Protein AF-A0A0G0FNA5-F1 (afdb_monomer)

Secondary structure (DSSP, 8-state):
---PPTT-EEEE-EEETTEEE-SSSS-EEEEPPPPPSSPPPP-EEEEEEES--TT---EEEEEEE-SSS-SS-SBBPPEEEE--TTSEEEEE-TT-BBTTSSSB----TT-EEEEEEE-SB--B--EEEESTTGGG-EEEEEBPP--B-S-----S-----

Sequence (161 aa):
VSRLQPEMKYYFEIISGTNTYDNSGKQYTATTFATLSTPPSYVSITGTTSNMPESNEGIIIAYIKDIDGTGTSGQAGLISTVMDESGKWILSIADSRSADGSEYFEYTSSDSMYFDILSTISSFTPVSVSMNGITSKDIGIAISDSEATTTVSKLSNYGVI

Radius of gyration: 17.21 Å; Cα contacts (8 Å, |Δi|>4): 319; chains: 1; bounding box: 47×34×41 Å

Mean predicted aligned error: 7.88 Å

Foldseek 3Di:
DDDDDAQDKDWAWDDDPPDIDDPVPGTDIDHHHDDDPDQFDWAKFKAFEPPQDPVNWKKKKKKKAEDPPPWDHGIWDIFIWTADSRRMTMGIQRQTARNRRPGGTDYDQQIKMWIDMFDQFDDWDIDIDGPNVRRVDHDYTYGDDGDGHNDTDDDPDPDDD

Nearest PDB structures (foldseek):
  6dlg-assembly1_A  TM=2.976E-01  e=6.414E+00  Mus musculus

pLDDT: mean 85.35, std 14.93, range [39.88, 98.12]

Structure (mmCIF, N/CA/C/O backbone):
data_AF-A0A0G0FNA5-F1
#
_entry.id   AF-A0A0G0FNA5-F1
#
loop_
_atom_site.group_PDB
_atom_site.id
_atom_site.type_symbol
_atom_site.label_atom_id
_atom_site.label_alt_id
_atom_site.label_comp_id
_atom_site.label_asym_id
_atom_site.label_entity_id
_atom_site.label_seq_id
_atom_site.pdbx_PDB_ins_code
_atom_site.Cartn_x
_atom_site.Cartn_y
_atom_site.Cartn_z
_atom_site.occupancy
_atom_site.B_iso_or_equiv
_atom_site.auth_seq_id
_atom_site.auth_comp_id
_atom_site.auth_asym_id
_atom_site.auth_atom_id
_atom_site.pdbx_PDB_model_num
ATOM 1 N N . VAL A 1 1 ? 9.464 -11.369 -6.036 1.00 70.69 1 VAL A N 1
ATOM 2 C CA . VAL A 1 1 ? 10.174 -12.196 -5.027 1.00 70.69 1 VAL A CA 1
ATOM 3 C C . VAL A 1 1 ? 9.141 -13.029 -4.278 1.00 70.69 1 VAL A C 1
ATOM 5 O O . VAL A 1 1 ? 8.094 -12.487 -3.962 1.00 70.69 1 VAL A O 1
ATOM 8 N N . SER A 1 2 ? 9.371 -14.322 -4.037 1.00 79.50 2 SER A N 1
ATOM 9 C CA . SER A 1 2 ? 8.390 -15.221 -3.395 1.00 79.50 2 SER A CA 1
ATOM 10 C C . SER A 1 2 ? 9.042 -16.102 -2.329 1.00 79.50 2 SER A C 1
ATOM 12 O O . SER A 1 2 ? 10.237 -16.366 -2.424 1.00 79.50 2 SER A O 1
ATOM 14 N N . ARG A 1 3 ? 8.244 -16.632 -1.386 1.00 86.06 3 ARG A N 1
ATOM 15 C CA . ARG A 1 3 ? 8.672 -17.593 -0.341 1.00 86.06 3 ARG A CA 1
ATOM 16 C C . ARG A 1 3 ? 9.692 -17.028 0.661 1.00 86.06 3 ARG A C 1
ATOM 18 O O . ARG A 1 3 ? 10.588 -17.739 1.113 1.00 86.06 3 ARG A O 1
ATOM 25 N N . LEU A 1 4 ? 9.541 -15.753 1.008 1.00 91.62 4 LEU A N 1
ATOM 26 C CA . LEU A 1 4 ? 10.333 -15.116 2.058 1.00 91.62 4 LEU A CA 1
ATOM 27 C C . LEU A 1 4 ? 9.964 -15.685 3.435 1.00 91.62 4 LEU A C 1
ATOM 29 O O . LEU A 1 4 ? 8.810 -16.028 3.683 1.00 91.62 4 LEU A O 1
ATOM 33 N N . GLN A 1 5 ? 10.956 -15.797 4.311 1.00 95.44 5 GLN A N 1
ATOM 34 C CA . GLN A 1 5 ? 10.776 -16.119 5.721 1.00 95.44 5 GLN A CA 1
ATOM 35 C C . GLN A 1 5 ? 10.414 -14.837 6.478 1.00 95.44 5 GLN A C 1
ATOM 37 O O . GLN A 1 5 ? 10.924 -13.775 6.109 1.00 95.44 5 GLN A O 1
ATOM 42 N N . PRO A 1 6 ? 9.548 -14.901 7.500 1.00 94.00 6 PRO A N 1
ATOM 43 C CA . PRO A 1 6 ? 9.307 -13.771 8.392 1.00 94.00 6 PRO A CA 1
ATOM 44 C C . PRO A 1 6 ? 10.572 -13.432 9.190 1.00 94.00 6 PRO A C 1
ATOM 46 O O . PRO A 1 6 ? 11.434 -14.290 9.375 1.00 94.00 6 PRO A O 1
ATOM 49 N N . GLU A 1 7 ? 10.674 -12.184 9.650 1.00 94.81 7 GLU A N 1
ATOM 50 C CA . GLU A 1 7 ? 11.753 -11.703 10.537 1.00 94.81 7 GLU A CA 1
ATOM 51 C C . GLU A 1 7 ? 13.168 -11.940 9.987 1.00 94.81 7 GLU A C 1
ATOM 53 O O . GLU A 1 7 ? 14.129 -12.149 10.727 1.00 94.81 7 GLU A O 1
ATOM 58 N N . MET A 1 8 ? 13.310 -11.908 8.663 1.00 96.38 8 MET A N 1
ATOM 59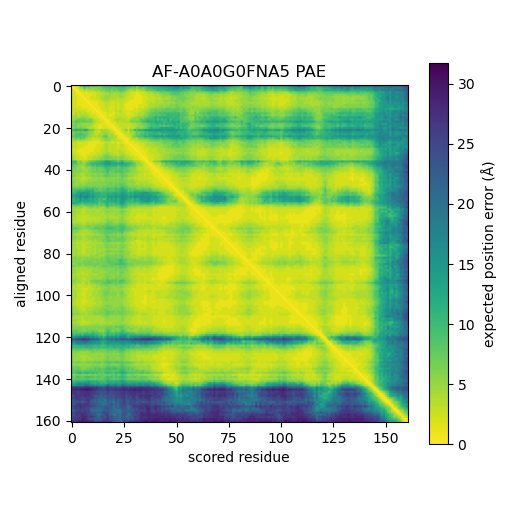 C CA . MET A 1 8 ? 14.548 -12.259 7.984 1.00 96.38 8 MET A CA 1
ATOM 60 C C . MET A 1 8 ? 15.043 -11.095 7.136 1.00 96.38 8 MET A C 1
ATOM 62 O O . MET A 1 8 ? 14.295 -10.481 6.370 1.00 96.38 8 MET A O 1
ATOM 66 N N . LYS A 1 9 ? 16.339 -10.803 7.260 1.00 95.81 9 LYS A N 1
ATOM 67 C CA . LYS A 1 9 ? 17.010 -9.799 6.438 1.00 95.81 9 LYS A CA 1
ATOM 68 C C . LYS A 1 9 ? 17.417 -10.406 5.099 1.00 95.81 9 LYS A C 1
ATOM 70 O O . LYS A 1 9 ? 18.186 -11.364 5.048 1.00 95.81 9 LYS A O 1
ATOM 75 N N . TYR A 1 10 ? 16.937 -9.799 4.025 1.00 94.06 10 TYR A N 1
ATOM 76 C CA . TYR A 1 10 ? 17.267 -10.134 2.649 1.00 94.06 10 TYR A CA 1
ATOM 77 C C . TYR A 1 10 ? 18.169 -9.074 2.033 1.00 94.06 10 TYR A C 1
ATOM 79 O O . TYR A 1 10 ? 18.075 -7.890 2.362 1.00 94.06 10 TYR A O 1
ATOM 87 N N . TYR A 1 11 ? 19.015 -9.526 1.114 1.00 92.56 11 TYR A N 1
ATOM 88 C CA . TYR A 1 11 ? 19.923 -8.707 0.326 1.00 92.56 11 TYR A CA 1
ATOM 89 C C . TYR A 1 11 ? 19.572 -8.891 -1.148 1.00 92.56 11 TYR A C 1
ATOM 91 O O . TYR A 1 11 ? 19.299 -10.017 -1.571 1.00 92.56 11 TYR A O 1
ATOM 99 N N . PHE A 1 12 ? 19.527 -7.805 -1.911 1.00 89.19 12 PHE A N 1
ATOM 100 C CA . PHE A 1 12 ? 19.158 -7.850 -3.322 1.00 89.19 12 PHE A CA 1
ATOM 101 C C . PHE A 1 12 ? 19.823 -6.735 -4.131 1.00 89.19 12 PHE A C 1
ATOM 103 O O . PHE A 1 12 ? 20.244 -5.709 -3.600 1.00 89.19 12 PHE A O 1
ATOM 110 N N . GLU A 1 13 ? 19.881 -6.952 -5.438 1.00 87.44 13 GLU A N 1
ATOM 111 C CA . GLU A 1 13 ? 20.305 -5.985 -6.448 1.00 87.44 13 GLU A CA 1
ATOM 112 C C . GLU A 1 13 ? 19.151 -5.783 -7.426 1.00 87.44 13 GLU A C 1
ATOM 114 O O . GLU A 1 13 ? 18.313 -6.673 -7.605 1.00 87.44 13 GLU A O 1
ATOM 119 N N . ILE A 1 14 ? 19.091 -4.607 -8.041 1.00 87.19 14 ILE A N 1
ATOM 120 C CA . ILE A 1 14 ? 18.085 -4.305 -9.057 1.00 87.19 14 ILE A CA 1
ATOM 121 C C . ILE A 1 14 ? 18.784 -4.387 -10.408 1.00 87.19 14 ILE A C 1
ATOM 123 O O . ILE A 1 14 ? 19.766 -3.690 -10.642 1.00 87.19 14 ILE A O 1
ATOM 127 N N . ILE A 1 15 ? 18.288 -5.240 -11.300 1.00 85.38 15 ILE A N 1
ATOM 128 C CA . ILE A 1 15 ? 18.859 -5.425 -12.636 1.00 85.38 15 ILE A CA 1
ATOM 129 C C . ILE A 1 15 ? 17.821 -4.980 -13.665 1.00 85.38 15 ILE A C 1
ATOM 131 O O . ILE A 1 15 ? 16.690 -5.466 -13.644 1.00 85.38 15 ILE A O 1
ATOM 135 N N . SER A 1 16 ? 18.208 -4.076 -14.566 1.00 79.94 16 SER A N 1
ATOM 136 C CA . SER A 1 16 ? 17.397 -3.659 -15.717 1.00 79.94 16 SER A CA 1
ATOM 137 C C . SER A 1 16 ? 18.230 -3.746 -16.992 1.00 79.94 16 SER A C 1
ATOM 139 O O . SER A 1 16 ? 19.200 -3.007 -17.175 1.00 79.94 16 SER A O 1
ATOM 141 N N . GLY A 1 17 ? 17.886 -4.693 -17.868 1.00 87.56 17 GLY A N 1
ATOM 142 C CA . GLY A 1 17 ? 18.697 -5.014 -19.041 1.00 87.56 17 GLY A CA 1
ATOM 143 C C . GLY A 1 17 ? 20.115 -5.437 -18.642 1.00 87.56 17 GLY A C 1
ATOM 144 O O . GLY A 1 17 ? 20.295 -6.409 -17.914 1.00 87.56 17 GLY A O 1
ATOM 145 N N . THR A 1 18 ? 21.121 -4.703 -19.121 1.00 89.38 18 THR A N 1
ATOM 146 C CA . THR A 1 18 ? 22.541 -4.921 -18.787 1.00 89.38 18 THR A CA 1
ATOM 147 C C . THR A 1 18 ? 23.021 -4.105 -17.586 1.00 89.38 18 THR A C 1
ATOM 149 O O . THR A 1 18 ? 24.187 -4.212 -17.214 1.00 89.38 18 THR A O 1
ATOM 152 N N . ASN A 1 19 ? 22.162 -3.261 -17.011 1.00 84.94 19 ASN A N 1
ATOM 153 C CA . ASN A 1 19 ? 22.523 -2.379 -15.908 1.00 84.94 19 ASN A CA 1
ATOM 154 C C . ASN A 1 19 ? 22.192 -3.045 -14.573 1.00 84.94 19 ASN A C 1
ATOM 156 O O . ASN A 1 19 ? 21.056 -3.471 -14.352 1.00 84.94 19 ASN A O 1
ATOM 160 N N . THR A 1 20 ? 23.169 -3.062 -13.670 1.00 85.19 20 THR A N 1
ATOM 161 C CA . THR A 1 20 ? 22.959 -3.384 -12.258 1.00 85.19 20 THR A CA 1
ATOM 162 C C . THR A 1 20 ? 22.948 -2.086 -11.472 1.00 85.19 20 THR A C 1
ATOM 164 O O . THR A 1 20 ? 23.901 -1.310 -11.519 1.00 85.19 20 THR A O 1
ATOM 167 N N . TYR A 1 21 ? 21.860 -1.860 -10.753 1.00 82.31 21 TYR A N 1
ATOM 168 C CA . TYR A 1 21 ? 21.724 -0.783 -9.794 1.00 82.31 21 TYR A CA 1
ATOM 169 C C . TYR A 1 21 ? 22.036 -1.366 -8.424 1.00 82.31 21 TYR A C 1
ATOM 171 O O . TYR A 1 21 ? 21.379 -2.307 -7.960 1.00 82.31 21 TYR A O 1
ATOM 179 N N . ASP A 1 22 ? 23.063 -0.810 -7.802 1.00 79.44 22 ASP A N 1
ATOM 180 C CA . ASP A 1 22 ? 23.486 -1.141 -6.456 1.00 79.44 22 ASP A CA 1
ATOM 181 C C . ASP A 1 22 ? 23.438 0.107 -5.563 1.00 79.44 22 ASP A C 1
ATOM 183 O O . ASP A 1 22 ? 23.264 1.244 -6.003 1.00 79.44 22 ASP A O 1
ATOM 187 N N . ASN A 1 23 ? 23.556 -0.114 -4.263 1.00 79.75 23 ASN A N 1
ATOM 188 C CA . ASN A 1 23 ? 23.598 0.925 -3.249 1.00 79.75 23 ASN A CA 1
ATOM 189 C C . ASN A 1 23 ? 25.048 1.390 -3.029 1.00 79.75 23 ASN A C 1
ATOM 191 O O . ASN A 1 23 ? 25.632 1.150 -1.967 1.00 79.75 23 ASN A O 1
ATOM 195 N N . SER A 1 24 ? 25.650 1.989 -4.062 1.00 81.56 24 SER A N 1
ATOM 196 C CA . SER A 1 24 ? 27.048 2.455 -4.071 1.00 81.56 24 SER A CA 1
ATOM 197 C C . SER A 1 24 ? 28.058 1.324 -3.825 1.00 81.56 24 SER A C 1
ATOM 199 O O . SER A 1 24 ? 28.876 1.375 -2.902 1.00 81.56 24 SER A O 1
ATOM 201 N N . GLY A 1 25 ? 27.970 0.264 -4.627 1.00 81.25 25 GLY A N 1
ATOM 202 C CA . GLY A 1 25 ? 28.788 -0.945 -4.496 1.00 81.25 25 GLY A CA 1
ATOM 203 C C . GLY A 1 25 ? 28.329 -1.901 -3.389 1.00 81.25 25 GLY A C 1
ATOM 204 O O . GLY A 1 25 ? 29.060 -2.828 -3.035 1.00 81.25 25 GLY A O 1
ATOM 205 N N . LYS A 1 26 ? 27.146 -1.678 -2.800 1.00 84.31 26 LYS A N 1
ATOM 206 C CA . LYS A 1 26 ? 26.534 -2.560 -1.791 1.00 84.31 26 LYS A CA 1
ATOM 207 C C . LYS A 1 26 ? 25.169 -3.048 -2.251 1.00 84.31 26 LYS A C 1
ATOM 209 O O . LYS A 1 26 ? 24.458 -2.356 -2.964 1.00 84.31 26 LYS A O 1
ATOM 214 N N . GLN A 1 27 ? 24.755 -4.208 -1.763 1.00 86.62 27 GLN A N 1
ATOM 215 C CA . GLN A 1 27 ? 23.406 -4.710 -2.008 1.00 86.62 27 GLN A CA 1
ATOM 216 C C . GLN A 1 27 ? 22.371 -3.886 -1.233 1.00 86.62 27 GLN A C 1
ATOM 218 O O . GLN A 1 27 ? 22.624 -3.443 -0.105 1.00 86.62 27 GLN A O 1
ATOM 223 N N . TYR A 1 28 ? 21.188 -3.710 -1.820 1.00 90.88 28 TYR A N 1
ATOM 224 C CA . TYR A 1 28 ? 20.022 -3.230 -1.090 1.00 90.88 28 TYR A CA 1
ATOM 225 C C . TYR A 1 28 ? 19.598 -4.268 -0.060 1.00 90.88 28 TYR A C 1
ATOM 227 O O . TYR A 1 28 ? 19.865 -5.463 -0.207 1.00 90.88 28 TYR A O 1
ATOM 235 N N . THR A 1 29 ? 18.920 -3.817 0.994 1.00 92.00 29 THR A N 1
ATOM 236 C CA . THR A 1 29 ? 18.441 -4.714 2.043 1.00 92.00 29 THR A CA 1
ATOM 237 C C . THR A 1 29 ? 17.007 -4.419 2.421 1.00 92.00 29 THR A C 1
ATOM 239 O O . THR A 1 29 ? 16.634 -3.254 2.532 1.00 92.00 29 THR A O 1
ATOM 242 N N . ALA A 1 30 ? 16.246 -5.470 2.702 1.00 91.75 30 ALA A N 1
ATOM 243 C CA . ALA A 1 30 ? 14.917 -5.384 3.292 1.00 91.75 30 ALA A CA 1
ATOM 244 C C . ALA A 1 30 ? 14.778 -6.453 4.378 1.00 91.75 30 ALA A C 1
ATOM 246 O O . ALA A 1 30 ? 15.258 -7.573 4.208 1.00 91.75 30 ALA A O 1
ATOM 247 N N . THR A 1 31 ? 14.123 -6.112 5.483 1.00 93.69 31 THR A N 1
ATOM 248 C CA . THR A 1 31 ? 13.794 -7.066 6.547 1.00 93.69 31 THR A CA 1
ATOM 249 C C . THR A 1 31 ? 12.299 -7.327 6.503 1.00 93.69 31 THR A C 1
ATOM 251 O O . THR A 1 31 ? 11.510 -6.385 6.512 1.00 93.69 31 THR A O 1
ATOM 254 N N . THR A 1 32 ? 11.904 -8.594 6.420 1.00 93.94 32 THR A N 1
ATOM 255 C CA . THR A 1 32 ? 10.492 -8.981 6.483 1.00 93.94 32 THR A CA 1
ATOM 256 C C . THR A 1 32 ? 9.951 -8.838 7.90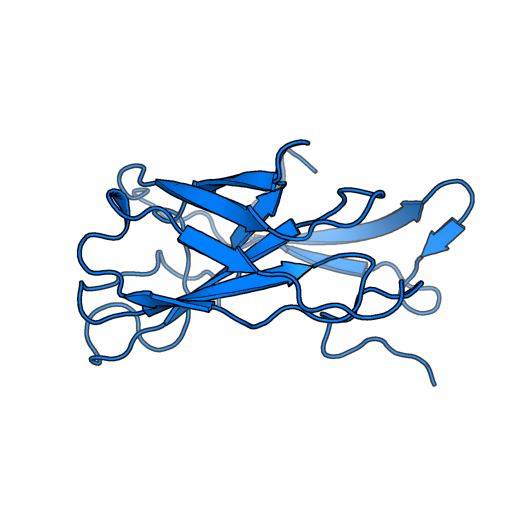1 1.00 93.94 32 THR A C 1
ATOM 258 O O . THR A 1 32 ? 10.657 -9.075 8.880 1.00 93.94 32 THR A O 1
ATOM 261 N N . PHE A 1 33 ? 8.676 -8.476 8.016 1.00 93.88 33 PHE A N 1
ATOM 262 C CA . PHE A 1 33 ? 7.993 -8.418 9.305 1.00 93.88 33 PHE A CA 1
ATOM 263 C C . PHE A 1 33 ? 7.687 -9.812 9.864 1.00 93.88 33 PHE A C 1
ATOM 265 O O . PHE A 1 33 ? 7.764 -10.824 9.157 1.00 93.88 33 PHE A O 1
ATOM 272 N N . ALA A 1 34 ? 7.296 -9.846 11.137 1.00 94.50 34 ALA A N 1
ATOM 273 C CA . ALA A 1 34 ? 6.757 -11.034 11.780 1.00 94.50 34 ALA A CA 1
ATOM 274 C C . ALA A 1 34 ? 5.456 -11.508 11.121 1.00 94.50 34 ALA A C 1
ATOM 276 O O . ALA A 1 34 ? 4.722 -10.751 10.468 1.00 94.50 34 ALA A O 1
ATOM 277 N N . THR A 1 35 ? 5.162 -12.795 11.300 1.00 92.88 35 THR A N 1
ATOM 278 C CA . THR A 1 35 ? 3.856 -13.340 10.919 1.00 92.88 35 THR A CA 1
ATOM 279 C C . THR A 1 35 ? 2.831 -12.907 11.957 1.00 92.88 35 THR A C 1
ATOM 281 O O . THR A 1 35 ? 2.999 -13.192 13.139 1.00 92.88 35 THR A O 1
ATOM 284 N N . LEU A 1 36 ? 1.771 -12.233 11.515 1.00 93.69 36 LEU A N 1
ATOM 285 C CA . LEU A 1 36 ? 0.656 -11.861 12.379 1.00 93.69 36 LEU A CA 1
ATOM 286 C C . LEU A 1 36 ? -0.367 -12.996 12.422 1.00 93.69 36 LEU A C 1
ATOM 288 O O . LEU A 1 36 ? -0.588 -13.694 11.430 1.00 93.69 36 LEU A O 1
ATOM 292 N N . SER A 1 37 ? -0.992 -13.181 13.579 1.00 90.00 37 SER A N 1
ATOM 293 C CA . SER A 1 37 ? -2.127 -14.088 13.730 1.00 90.00 37 SER A CA 1
ATOM 294 C C . SER A 1 37 ? -3.407 -13.445 13.205 1.00 90.00 37 SER A C 1
ATOM 296 O O . SER A 1 37 ? -3.580 -12.239 13.343 1.00 90.00 37 SER A O 1
ATOM 298 N N . THR A 1 38 ? -4.336 -14.268 12.712 1.00 87.75 38 THR A N 1
ATOM 299 C CA . THR A 1 38 ? -5.720 -13.856 12.410 1.00 87.75 38 THR A CA 1
ATOM 300 C C . THR A 1 38 ? -5.799 -12.745 11.354 1.00 87.75 38 THR A C 1
ATOM 302 O O . THR A 1 38 ? -6.076 -11.595 11.686 1.00 87.75 38 THR A O 1
ATOM 305 N N . PRO A 1 39 ? -5.557 -13.065 10.070 1.00 88.19 39 PRO A N 1
ATOM 306 C CA . PRO A 1 39 ? -5.676 -12.074 9.010 1.00 88.19 39 PRO A CA 1
ATOM 307 C C . PRO A 1 39 ? -7.106 -11.509 8.940 1.00 88.19 39 PRO A C 1
ATOM 309 O O . PRO A 1 39 ? -8.066 -12.277 9.082 1.00 88.19 39 PRO A O 1
ATOM 312 N N . PRO A 1 40 ? -7.268 -10.198 8.683 1.00 91.06 40 PRO A N 1
ATOM 313 C CA . PRO A 1 40 ? -8.572 -9.603 8.427 1.00 91.06 40 PRO A CA 1
ATOM 314 C C . PRO A 1 40 ? -9.275 -10.245 7.227 1.00 91.06 40 PRO A C 1
ATOM 316 O O . PRO A 1 40 ? -8.653 -10.865 6.360 1.00 91.06 40 PRO A O 1
ATOM 319 N N . SER A 1 41 ? -10.597 -10.071 7.156 1.00 92.88 41 SER A N 1
ATOM 320 C CA . SER A 1 41 ? -11.356 -10.466 5.964 1.00 92.88 41 SER A CA 1
ATOM 321 C C . SER A 1 41 ? -10.881 -9.673 4.752 1.00 92.88 41 SER A C 1
ATOM 323 O O . SER A 1 41 ? -10.617 -8.480 4.863 1.00 92.88 41 SER A O 1
ATOM 325 N N . TYR A 1 42 ? -10.799 -10.327 3.593 1.00 92.88 42 TYR A N 1
ATOM 326 C CA . TYR A 1 42 ? -10.346 -9.682 2.365 1.00 92.88 42 TYR A CA 1
ATOM 327 C C . TYR A 1 42 ? -11.226 -8.481 2.000 1.00 92.88 42 TYR A C 1
ATOM 329 O O . TYR A 1 42 ? -12.451 -8.591 1.926 1.00 92.88 42 TYR A O 1
ATOM 337 N N . VAL A 1 43 ? -10.577 -7.353 1.725 1.00 95.75 43 VAL A N 1
ATOM 338 C CA . VAL A 1 43 ? -11.193 -6.130 1.213 1.00 95.75 43 VAL A CA 1
ATOM 339 C C . VAL A 1 43 ? -10.267 -5.559 0.155 1.00 95.75 43 VAL A C 1
ATOM 341 O O . VAL A 1 43 ? -9.075 -5.362 0.406 1.00 95.75 43 VAL A O 1
ATOM 344 N N . SER A 1 44 ? -10.832 -5.263 -1.009 1.00 96.12 44 SER A N 1
ATOM 345 C CA . SER A 1 44 ? -10.143 -4.572 -2.087 1.00 96.12 44 SER A CA 1
ATOM 346 C C . SER A 1 44 ? -10.936 -3.379 -2.589 1.00 96.12 44 SER A C 1
ATOM 348 O O . SER A 1 44 ? -12.144 -3.257 -2.379 1.00 96.12 44 SER A O 1
ATOM 350 N N . ILE A 1 45 ? -10.206 -2.484 -3.236 1.00 96.75 45 ILE A N 1
ATOM 351 C CA . ILE A 1 45 ? -10.715 -1.294 -3.900 1.00 96.75 45 ILE A CA 1
ATOM 352 C C . ILE A 1 45 ? -10.206 -1.282 -5.337 1.00 96.75 45 ILE A C 1
ATOM 354 O O . ILE A 1 45 ? -9.182 -1.896 -5.658 1.00 96.75 45 ILE A O 1
ATOM 358 N N . THR A 1 46 ? -10.924 -0.574 -6.194 1.00 96.25 46 THR A N 1
ATOM 359 C CA . THR A 1 46 ? -10.593 -0.436 -7.609 1.00 96.25 46 THR A CA 1
ATOM 360 C C . THR A 1 46 ? -10.503 1.027 -7.986 1.00 96.25 46 THR A C 1
ATOM 362 O O . THR A 1 46 ? -11.136 1.882 -7.362 1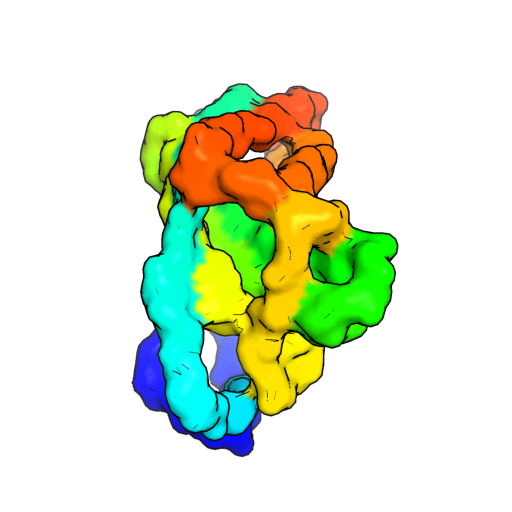.00 96.25 46 THR A O 1
ATOM 365 N N . GLY A 1 47 ? -9.768 1.308 -9.049 1.00 94.56 47 GLY A N 1
ATOM 366 C CA . GLY A 1 47 ? -9.753 2.638 -9.617 1.00 94.56 47 GLY A CA 1
ATOM 367 C C . GLY A 1 47 ? -9.168 2.672 -11.010 1.00 94.56 47 GLY A C 1
ATOM 368 O O . GLY A 1 47 ? -8.834 1.644 -11.609 1.00 94.56 47 GLY A O 1
ATOM 369 N N . THR A 1 48 ? -9.065 3.893 -11.512 1.00 92.75 48 THR A N 1
ATOM 370 C CA . THR A 1 48 ? -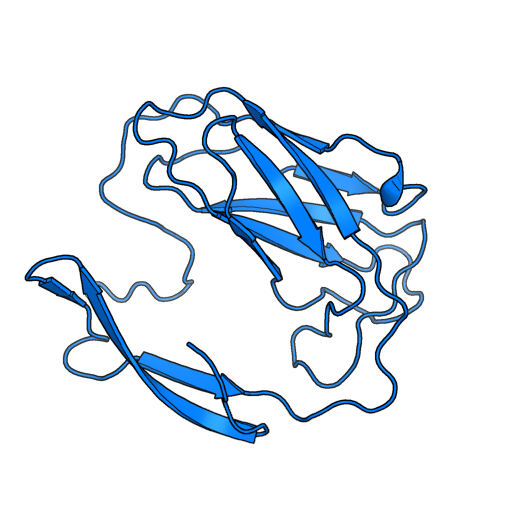8.564 4.206 -12.842 1.00 92.75 48 THR A CA 1
ATOM 371 C C . THR A 1 48 ? -7.567 5.347 -12.767 1.00 92.75 48 THR A C 1
ATOM 373 O O . THR A 1 48 ? -7.635 6.219 -11.896 1.00 92.75 48 THR A O 1
ATOM 376 N N . THR A 1 49 ? -6.621 5.347 -13.690 1.00 88.69 49 THR A N 1
ATOM 377 C CA . THR A 1 49 ? -5.769 6.498 -13.943 1.00 88.69 49 THR A CA 1
ATOM 378 C C . THR A 1 49 ? -6.103 7.120 -15.285 1.00 88.69 49 THR A C 1
ATOM 380 O O . THR A 1 49 ? -6.569 6.455 -16.212 1.00 88.69 49 THR A O 1
ATOM 383 N N . SER A 1 50 ? -5.885 8.423 -15.387 1.00 85.00 50 SER A N 1
ATOM 384 C CA . SER A 1 50 ? -6.075 9.177 -16.621 1.00 85.00 50 SER A CA 1
ATOM 385 C C . SER A 1 50 ? -4.802 9.918 -17.006 1.00 85.00 50 SER A C 1
ATOM 387 O O . SER A 1 50 ? -3.949 10.197 -16.160 1.00 85.00 50 SER A O 1
ATOM 389 N N . ASN A 1 51 ? -4.690 10.226 -18.302 1.00 79.56 51 ASN A N 1
ATOM 390 C CA . ASN A 1 51 ? -3.517 10.857 -18.915 1.00 79.56 51 ASN A CA 1
ATOM 391 C C . ASN A 1 51 ? -2.234 10.032 -18.723 1.00 79.56 51 ASN A C 1
ATOM 393 O O . ASN A 1 51 ? -1.162 10.575 -18.464 1.00 79.56 51 ASN A O 1
ATOM 397 N N . MET A 1 52 ? -2.356 8.704 -18.828 1.00 75.19 52 MET A N 1
ATOM 398 C CA . MET A 1 52 ? -1.193 7.823 -18.834 1.00 75.19 52 MET A CA 1
ATOM 399 C C . MET A 1 52 ? -0.312 8.128 -20.047 1.00 75.19 52 MET A C 1
ATOM 401 O O . MET A 1 52 ? -0.837 8.314 -21.149 1.00 75.19 52 MET A O 1
ATOM 405 N N . PRO A 1 53 ? 1.014 8.158 -19.874 1.00 68.44 53 PRO A N 1
ATOM 406 C CA . PRO A 1 53 ? 1.914 8.278 -21.006 1.00 68.44 53 PRO A CA 1
ATOM 407 C C . PRO A 1 53 ? 1.941 7.019 -21.862 1.00 68.44 53 PRO A C 1
ATOM 409 O O . PRO A 1 53 ? 1.527 5.951 -21.421 1.00 68.44 53 PRO A O 1
ATOM 412 N N . GLU A 1 54 ? 2.509 7.131 -23.065 1.00 69.31 54 GLU A N 1
ATOM 413 C CA . GLU A 1 54 ? 2.618 6.008 -24.007 1.00 69.31 54 GLU A CA 1
ATOM 414 C C . GLU A 1 54 ? 3.370 4.798 -23.439 1.00 69.31 54 GLU A C 1
ATOM 416 O O . GLU A 1 54 ? 3.078 3.672 -23.834 1.00 69.31 54 GLU A O 1
ATOM 421 N N . SER A 1 55 ? 4.305 5.002 -22.499 1.00 71.62 55 SER A N 1
ATOM 422 C CA . SER A 1 55 ? 4.979 3.888 -21.820 1.00 71.62 55 SER A CA 1
ATOM 423 C C . SER A 1 55 ? 4.008 3.038 -21.005 1.00 71.62 55 SER A C 1
ATOM 425 O O . SER A 1 55 ? 4.234 1.845 -20.848 1.00 71.62 55 SER A O 1
ATOM 427 N N . ASN A 1 56 ? 2.922 3.641 -20.511 1.00 72.00 56 ASN A N 1
ATOM 428 C CA . ASN A 1 56 ? 1.873 3.002 -19.724 1.00 72.00 56 ASN A CA 1
ATOM 429 C C . ASN A 1 56 ? 2.380 2.253 -18.479 1.00 72.00 56 ASN A C 1
ATOM 431 O O . ASN A 1 56 ? 1.747 1.334 -17.964 1.00 72.00 56 ASN A O 1
ATOM 435 N N . GLU A 1 57 ? 3.549 2.660 -17.992 1.00 77.44 57 GLU A N 1
ATOM 436 C CA . GLU A 1 57 ? 4.217 2.073 -16.842 1.00 77.44 57 GLU A CA 1
ATOM 437 C C . GLU A 1 57 ? 3.895 2.899 -15.599 1.00 77.44 57 GLU A C 1
ATOM 439 O O . GLU A 1 57 ? 4.243 4.080 -15.505 1.00 77.44 57 GLU A O 1
ATOM 444 N N . GLY A 1 58 ? 3.253 2.279 -14.614 1.00 82.38 58 GLY A N 1
ATOM 445 C CA . GLY A 1 58 ? 3.002 2.916 -13.331 1.00 82.38 58 GLY A CA 1
ATOM 446 C C . GLY A 1 58 ? 2.678 1.919 -12.227 1.00 82.38 58 GLY A C 1
ATOM 447 O O . GLY A 1 58 ? 2.091 0.857 -12.446 1.00 82.38 58 GLY A O 1
ATOM 448 N N . ILE A 1 59 ? 3.087 2.273 -11.014 1.00 89.62 59 ILE A N 1
ATOM 449 C CA . ILE A 1 59 ? 2.760 1.547 -9.791 1.00 89.62 59 ILE A CA 1
ATOM 450 C C . ILE A 1 59 ? 1.941 2.486 -8.918 1.00 89.62 59 ILE A C 1
ATOM 452 O O . ILE A 1 59 ? 2.407 3.567 -8.556 1.00 89.62 59 ILE A O 1
ATOM 456 N N . ILE A 1 60 ? 0.738 2.060 -8.544 1.00 92.25 60 ILE A N 1
ATOM 457 C CA . ILE A 1 60 ? -0.049 2.765 -7.537 1.00 92.25 60 ILE A CA 1
ATOM 458 C C . ILE A 1 60 ? 0.565 2.455 -6.181 1.00 92.25 60 ILE A C 1
ATOM 460 O O . ILE A 1 60 ? 0.709 1.288 -5.814 1.00 92.25 60 ILE A O 1
ATOM 464 N N . ILE A 1 61 ? 0.917 3.496 -5.437 1.00 93.94 61 ILE A N 1
ATOM 465 C CA . ILE A 1 61 ? 1.340 3.405 -4.045 1.00 93.94 61 ILE A CA 1
ATOM 466 C C . ILE A 1 61 ? 0.273 4.070 -3.190 1.00 93.94 61 ILE A C 1
ATOM 468 O O . ILE A 1 61 ? -0.149 5.188 -3.484 1.00 93.94 61 ILE A O 1
ATOM 472 N N . ALA A 1 62 ? -0.126 3.416 -2.107 1.00 96.06 62 ALA A N 1
ATOM 473 C CA . ALA A 1 62 ? -1.117 3.968 -1.204 1.00 96.06 62 ALA A CA 1
ATOM 474 C C . ALA A 1 62 ? -0.836 3.640 0.261 1.00 96.06 62 ALA A C 1
ATOM 476 O O . ALA A 1 62 ? -0.044 2.752 0.578 1.00 96.06 62 ALA A O 1
ATOM 477 N N . TYR A 1 63 ? -1.496 4.374 1.150 1.00 97.31 63 TYR A N 1
ATOM 478 C CA . TYR A 1 63 ? -1.542 4.092 2.582 1.00 97.31 63 TYR A CA 1
ATOM 479 C C . TYR A 1 63 ? -2.812 4.681 3.198 1.00 97.31 63 TYR A C 1
ATOM 481 O O . TYR A 1 63 ? -3.380 5.650 2.688 1.00 97.31 63 TYR A O 1
ATOM 489 N N . ILE A 1 64 ? -3.248 4.100 4.312 1.00 98.06 64 ILE A N 1
ATOM 490 C CA . ILE A 1 64 ? -4.348 4.615 5.131 1.00 98.06 64 ILE A CA 1
ATOM 491 C C . ILE A 1 64 ? -3.747 5.478 6.242 1.00 98.06 64 ILE A C 1
ATOM 493 O O . ILE A 1 64 ? -2.678 5.157 6.764 1.00 98.06 64 ILE A O 1
ATOM 497 N N . LYS A 1 65 ? -4.401 6.586 6.583 1.00 98.12 65 LYS A N 1
ATOM 498 C CA . LYS A 1 65 ? -3.998 7.471 7.675 1.00 98.12 65 LYS A CA 1
ATOM 499 C C . LYS A 1 65 ? -5.170 7.693 8.621 1.00 98.12 65 LYS A C 1
ATOM 501 O O . LYS A 1 65 ? -6.240 8.096 8.163 1.00 98.12 65 LYS A O 1
ATOM 506 N N . ASP A 1 66 ? -4.907 7.486 9.906 1.00 98.06 66 ASP A N 1
ATOM 507 C CA . ASP A 1 66 ? -5.816 7.813 11.000 1.00 98.06 66 ASP A CA 1
ATOM 508 C C . ASP A 1 66 ? -5.988 9.335 11.101 1.00 98.06 66 ASP A C 1
ATOM 510 O O . ASP A 1 66 ? -5.008 10.097 11.122 1.00 98.06 66 ASP A O 1
ATOM 514 N N . ILE A 1 67 ? -7.244 9.775 11.098 1.00 97.50 67 ILE A N 1
ATOM 515 C CA . ILE A 1 67 ? -7.630 11.188 11.186 1.00 97.50 67 ILE A CA 1
ATOM 516 C C . ILE A 1 67 ? -8.421 11.479 12.465 1.00 97.50 67 ILE A C 1
ATOM 518 O O . ILE A 1 67 ? -8.398 12.620 12.934 1.00 97.50 67 ILE A O 1
ATOM 522 N N . ASP A 1 68 ? -9.121 10.491 13.022 1.00 95.88 68 ASP A N 1
ATOM 523 C CA . ASP A 1 68 ? -10.043 10.689 14.144 1.00 95.88 68 ASP A CA 1
ATOM 524 C C . ASP A 1 68 ? -9.510 10.188 15.497 1.00 95.88 68 ASP A C 1
ATOM 526 O O . ASP A 1 68 ? -10.136 10.440 16.530 1.00 95.88 68 ASP A O 1
ATOM 530 N N . GLY A 1 69 ? -8.332 9.559 15.513 1.00 94.69 69 GLY A N 1
ATOM 531 C CA . GLY A 1 69 ? -7.684 9.035 16.711 1.00 94.69 69 GLY A CA 1
ATOM 532 C C . GLY A 1 69 ? -8.252 7.694 17.178 1.00 94.69 69 GLY A C 1
ATOM 533 O O . GLY A 1 69 ? -8.035 7.323 18.334 1.00 94.69 69 GLY A O 1
ATOM 534 N N . THR A 1 70 ? -9.004 6.990 16.328 1.00 96.25 70 THR A N 1
ATOM 535 C CA . THR A 1 70 ? -9.623 5.693 16.626 1.00 96.25 70 THR A CA 1
ATOM 536 C C . THR A 1 70 ? -9.022 4.600 15.743 1.00 96.25 70 THR A C 1
ATOM 538 O O . THR A 1 70 ? -8.883 4.768 14.541 1.00 96.25 70 THR A O 1
ATOM 541 N N . GLY A 1 71 ? -8.724 3.436 16.326 1.00 94.88 71 GLY A N 1
ATOM 542 C CA . GLY A 1 71 ? -8.035 2.350 15.620 1.00 94.88 71 GLY A CA 1
ATOM 543 C C . GLY A 1 71 ? -6.517 2.494 15.723 1.00 94.88 71 GLY A C 1
ATOM 544 O O . GLY A 1 71 ? -6.004 2.928 16.759 1.00 94.88 71 GLY A O 1
ATOM 545 N N . THR A 1 72 ? -5.785 2.114 14.675 1.00 96.88 72 THR A N 1
ATOM 546 C CA . THR A 1 72 ? -4.320 2.198 14.666 1.00 96.88 72 THR A CA 1
ATOM 547 C C . THR A 1 72 ? -3.877 3.634 14.400 1.00 96.88 72 THR A C 1
ATOM 549 O O . THR A 1 72 ? -4.086 4.176 13.318 1.00 96.88 72 THR A O 1
ATOM 552 N N . SER A 1 73 ? -3.197 4.254 15.366 1.00 96.38 73 SER A N 1
ATOM 553 C CA . SER A 1 73 ? -2.752 5.642 15.221 1.00 96.38 73 SER A CA 1
ATOM 554 C C . SER A 1 73 ? -1.673 5.827 14.150 1.00 96.38 73 SER A C 1
ATOM 556 O O . SER A 1 73 ? -0.759 5.017 13.988 1.00 96.38 73 SER A O 1
ATOM 558 N N . GLY A 1 74 ? -1.709 6.978 13.478 1.00 96.19 74 GLY A N 1
ATOM 559 C CA . GLY A 1 74 ? -0.687 7.374 12.511 1.00 96.19 74 GLY A CA 1
ATOM 560 C C . GLY A 1 74 ? -1.024 6.950 11.084 1.00 96.19 74 GLY A C 1
ATOM 561 O O . GLY A 1 74 ? -2.108 7.240 10.587 1.00 96.19 74 GLY A O 1
ATOM 562 N N . GLN A 1 75 ? -0.064 6.346 10.380 1.00 96.44 75 GLN A N 1
ATOM 563 C CA . GLN A 1 75 ? -0.263 5.876 9.007 1.00 96.44 75 GLN A CA 1
ATOM 564 C C . GLN A 1 75 ? 0.142 4.413 8.854 1.00 96.44 75 GLN A C 1
ATOM 566 O O . GLN A 1 75 ? 1.098 3.950 9.485 1.00 96.44 75 GLN A O 1
ATOM 571 N N . ALA A 1 76 ? -0.562 3.713 7.975 1.00 97.62 76 ALA A N 1
ATOM 572 C CA . ALA A 1 76 ? -0.213 2.370 7.561 1.00 97.62 76 ALA A CA 1
ATOM 573 C C . ALA A 1 76 ? 1.125 2.351 6.803 1.00 97.62 76 ALA A C 1
ATOM 575 O O . ALA A 1 76 ? 1.577 3.355 6.241 1.00 97.62 76 ALA A O 1
ATOM 576 N N . GLY A 1 77 ? 1.742 1.174 6.749 1.00 95.50 77 GLY A N 1
ATOM 577 C CA . GLY A 1 77 ? 2.798 0.875 5.796 1.00 95.50 77 GLY A CA 1
ATOM 578 C C . GLY A 1 77 ? 2.299 1.024 4.357 1.00 95.50 77 GLY A C 1
ATOM 579 O O . GLY A 1 77 ? 1.110 0.874 4.068 1.00 95.50 77 GLY A O 1
ATOM 580 N N . LEU A 1 78 ? 3.224 1.326 3.446 1.00 95.50 78 LEU A N 1
ATOM 581 C CA . LEU A 1 78 ? 2.897 1.478 2.032 1.00 95.50 78 LEU A CA 1
ATOM 582 C C . LEU A 1 78 ? 2.439 0.140 1.446 1.00 95.50 78 LEU A C 1
ATOM 584 O O . LEU A 1 78 ? 3.130 -0.872 1.567 1.00 95.50 78 LEU A O 1
ATOM 588 N N . ILE A 1 79 ? 1.313 0.177 0.748 1.00 95.62 79 ILE A N 1
ATOM 589 C CA . ILE A 1 79 ? 0.815 -0.905 -0.097 1.00 95.62 79 ILE A CA 1
ATOM 590 C C . ILE A 1 79 ? 0.886 -0.472 -1.556 1.00 95.62 79 ILE A C 1
ATOM 592 O O . ILE A 1 79 ? 0.908 0.724 -1.866 1.00 95.62 79 ILE A O 1
ATOM 596 N N . SER A 1 80 ? 0.956 -1.441 -2.463 1.00 94.94 80 SER A N 1
ATOM 597 C CA . SER A 1 80 ? 1.085 -1.141 -3.881 1.00 94.94 80 SER A CA 1
ATOM 598 C C . SER A 1 80 ? 0.416 -2.160 -4.784 1.00 94.94 80 SER A C 1
ATOM 600 O O . SER A 1 80 ? 0.218 -3.319 -4.422 1.00 94.94 80 SER A O 1
ATOM 602 N N . THR A 1 81 ? 0.071 -1.702 -5.983 1.00 94.62 81 THR A N 1
ATOM 603 C CA . THR A 1 81 ? -0.410 -2.550 -7.072 1.00 94.62 81 THR A CA 1
ATOM 604 C C . THR A 1 81 ? 0.065 -2.000 -8.412 1.00 94.62 81 THR A C 1
ATOM 606 O O . THR A 1 81 ? 0.364 -0.810 -8.541 1.00 94.62 81 THR A O 1
ATOM 609 N N . VAL A 1 82 ? 0.151 -2.877 -9.404 1.00 91.31 82 VAL A N 1
ATOM 610 C CA . VAL A 1 82 ? 0.407 -2.491 -10.793 1.00 91.31 82 VAL A CA 1
ATOM 611 C C . VAL A 1 82 ? -0.919 -2.221 -11.487 1.00 91.31 82 VAL A C 1
ATOM 613 O O . VAL A 1 82 ? -1.920 -2.890 -11.223 1.00 91.31 82 VAL A O 1
ATOM 616 N N . MET A 1 83 ? -0.923 -1.233 -12.368 1.00 89.50 83 MET A N 1
ATOM 617 C CA . MET A 1 83 ? -2.052 -0.981 -13.256 1.00 89.50 83 MET A CA 1
ATOM 618 C C . MET A 1 83 ? -1.973 -1.828 -14.524 1.00 89.50 83 MET A C 1
ATOM 620 O O . MET A 1 83 ? -0.894 -2.270 -14.921 1.00 89.50 83 MET A O 1
ATOM 624 N N . ASP A 1 84 ? -3.126 -2.061 -15.143 1.00 88.75 84 ASP A N 1
ATOM 625 C CA . ASP A 1 84 ? -3.220 -2.682 -16.458 1.00 88.75 84 ASP A CA 1
ATOM 626 C C . ASP A 1 84 ? -2.977 -1.673 -17.593 1.00 88.75 84 ASP A C 1
ATOM 628 O O . ASP A 1 84 ? -2.841 -0.467 -17.376 1.00 88.75 84 ASP A O 1
ATOM 632 N N . GLU A 1 85 ? -2.972 -2.173 -18.830 1.00 83.38 85 GLU A N 1
ATOM 633 C CA . GLU A 1 85 ? -2.755 -1.362 -20.033 1.00 83.38 85 GLU A CA 1
ATOM 634 C C . GLU A 1 85 ? -3.849 -0.298 -20.276 1.00 83.38 85 GLU A C 1
ATOM 636 O O . GLU A 1 85 ? -3.711 0.574 -21.129 1.00 83.38 85 GLU A O 1
ATOM 641 N N . SER A 1 86 ? -4.970 -0.362 -19.563 1.00 85.81 86 SER A N 1
ATOM 642 C CA . SER A 1 86 ? -6.042 0.635 -19.618 1.00 85.81 86 SER A CA 1
ATOM 643 C C . SER A 1 86 ? -6.010 1.592 -18.421 1.00 85.81 86 SER A C 1
ATOM 645 O O . SER A 1 86 ? -6.966 2.342 -18.224 1.00 85.81 86 SER A O 1
ATOM 647 N N . GLY A 1 87 ? -4.955 1.549 -17.600 1.00 87.19 87 GLY A N 1
ATOM 648 C CA . GLY A 1 87 ? -4.818 2.350 -16.387 1.00 87.19 87 GLY A CA 1
ATOM 649 C C . GLY A 1 87 ? -5.720 1.902 -15.234 1.00 87.19 87 GLY A C 1
ATOM 650 O O . GLY A 1 87 ? -5.889 2.639 -14.262 1.00 87.19 87 GLY A O 1
ATOM 651 N N . LYS A 1 88 ? -6.328 0.714 -15.311 1.00 92.31 88 LYS A N 1
ATOM 652 C CA . LYS A 1 88 ? -7.174 0.172 -14.242 1.00 92.31 88 LYS A CA 1
ATOM 653 C C . LYS A 1 88 ? -6.335 -0.609 -13.252 1.00 92.31 88 LYS A C 1
ATOM 655 O O . LYS A 1 88 ? -5.346 -1.241 -13.611 1.00 92.31 88 LYS A O 1
ATOM 660 N N . TRP A 1 89 ? -6.750 -0.605 -11.996 1.00 94.31 89 TRP A N 1
ATOM 661 C CA . TRP A 1 89 ? -6.019 -1.290 -10.940 1.00 94.31 89 TRP A CA 1
ATOM 662 C C . TRP A 1 89 ? -6.959 -1.822 -9.860 1.00 94.31 89 TRP A C 1
ATOM 664 O O . TRP A 1 89 ? -8.064 -1.319 -9.650 1.00 94.31 89 TRP A O 1
ATOM 674 N N . ILE A 1 90 ? -6.492 -2.862 -9.171 1.00 95.69 90 ILE A N 1
ATOM 675 C CA . ILE A 1 90 ? -7.148 -3.462 -8.008 1.00 95.69 90 ILE A CA 1
ATOM 676 C C . ILE A 1 90 ? -6.114 -3.519 -6.889 1.00 95.69 90 ILE A C 1
ATOM 678 O O . ILE A 1 90 ? -5.006 -4.019 -7.093 1.00 95.69 90 ILE A O 1
ATOM 682 N N . LEU A 1 91 ? -6.471 -3.013 -5.712 1.00 96.44 91 LEU A N 1
ATOM 683 C CA . LEU A 1 91 ? -5.592 -2.961 -4.549 1.00 96.44 91 LEU A CA 1
ATOM 684 C C . LEU A 1 91 ? -6.280 -3.611 -3.346 1.00 96.44 91 LEU A C 1
ATOM 686 O O . LEU A 1 91 ? -7.393 -3.229 -2.986 1.00 96.44 91 LEU A O 1
ATOM 690 N N . SER A 1 92 ? -5.620 -4.593 -2.729 1.00 95.56 92 SER A N 1
ATOM 691 C CA . SER A 1 92 ? -6.023 -5.123 -1.419 1.00 95.56 92 SER A CA 1
ATOM 692 C C . SER A 1 92 ? -5.652 -4.116 -0.338 1.00 95.56 92 SER A C 1
ATOM 694 O O . SER A 1 92 ? -4.535 -3.606 -0.344 1.00 95.56 92 SER A O 1
ATOM 696 N N . ILE A 1 93 ? -6.584 -3.827 0.569 1.00 96.00 93 ILE A N 1
ATOM 697 C CA . ILE A 1 93 ? -6.374 -2.870 1.666 1.00 96.00 93 ILE A CA 1
ATOM 698 C C . ILE A 1 93 ? -6.556 -3.497 3.047 1.00 96.00 93 ILE A C 1
ATOM 700 O O . ILE A 1 93 ? -6.095 -2.927 4.033 1.00 96.00 93 ILE A O 1
ATOM 704 N N . ALA A 1 94 ? -7.207 -4.659 3.133 1.00 93.44 94 ALA A N 1
ATOM 705 C CA . ALA A 1 94 ? -7.497 -5.328 4.402 1.00 93.44 94 ALA A CA 1
ATOM 706 C C . ALA A 1 94 ? -6.244 -5.779 5.159 1.00 93.44 94 ALA A C 1
ATOM 708 O O . ALA A 1 94 ? -6.234 -5.805 6.382 1.00 93.44 94 ALA A O 1
ATOM 709 N N . ASP A 1 95 ? -5.199 -6.155 4.432 1.00 92.50 95 ASP A N 1
ATOM 710 C CA . ASP A 1 95 ? -3.937 -6.654 4.968 1.00 92.50 95 ASP A CA 1
ATOM 711 C C . ASP A 1 95 ? -2.886 -5.554 5.163 1.00 92.50 95 ASP A C 1
ATOM 713 O O . ASP A 1 95 ? -1.722 -5.855 5.447 1.00 92.50 95 ASP A O 1
ATOM 717 N N . SER A 1 96 ? -3.301 -4.284 5.065 1.00 95.50 96 SER A N 1
ATOM 718 C CA . SER A 1 96 ? -2.477 -3.140 5.453 1.00 95.50 96 SER A CA 1
ATOM 719 C C . SER A 1 96 ? -1.997 -3.315 6.890 1.00 95.50 96 SER A C 1
ATOM 721 O O . SER A 1 96 ? -2.748 -3.744 7.765 1.00 95.50 96 SER A O 1
ATOM 723 N N . ARG A 1 97 ? -0.735 -2.977 7.140 1.00 96.19 97 ARG A N 1
ATOM 724 C CA . ARG A 1 97 ? -0.128 -3.047 8.472 1.00 96.19 97 ARG A CA 1
ATOM 725 C C . ARG A 1 97 ? 0.217 -1.663 8.984 1.00 96.19 97 ARG A C 1
ATOM 727 O O . ARG A 1 97 ? 0.336 -0.736 8.185 1.00 96.19 97 ARG A O 1
ATOM 734 N N . SER A 1 98 ? 0.428 -1.529 10.288 1.00 96.31 98 SER A N 1
ATOM 735 C CA . SER A 1 98 ? 1.108 -0.366 10.869 1.00 96.31 98 SER A CA 1
ATOM 736 C C . SER A 1 98 ? 2.437 -0.084 10.152 1.00 96.31 98 SER A C 1
ATOM 738 O O . SER A 1 98 ? 3.029 -0.970 9.528 1.00 96.31 98 SER A O 1
ATOM 740 N N . ALA A 1 99 ? 2.932 1.155 10.217 1.00 94.19 99 ALA A N 1
ATOM 741 C CA . ALA A 1 99 ? 4.184 1.535 9.553 1.00 94.19 99 ALA A CA 1
ATOM 742 C C . ALA A 1 99 ? 5.397 0.680 9.978 1.00 94.19 99 ALA A C 1
ATOM 744 O O . ALA A 1 99 ? 6.329 0.498 9.196 1.00 94.19 99 ALA A O 1
ATOM 745 N N . ASP A 1 100 ? 5.380 0.142 11.199 1.00 93.12 100 ASP A N 1
ATOM 746 C CA . ASP A 1 100 ? 6.400 -0.765 11.735 1.00 93.12 100 ASP A CA 1
ATOM 747 C C . ASP A 1 100 ? 6.089 -2.258 11.509 1.00 93.12 100 ASP A C 1
ATOM 749 O O . ASP A 1 100 ? 6.888 -3.117 11.882 1.00 93.12 100 ASP A O 1
ATOM 753 N N . GLY A 1 101 ? 4.944 -2.574 10.897 1.00 94.56 101 GLY A N 1
ATOM 754 C CA . GLY A 1 101 ? 4.517 -3.925 10.547 1.00 94.56 101 GLY A CA 1
ATOM 755 C C . GLY A 1 101 ? 4.120 -4.820 11.721 1.00 94.56 101 GLY A C 1
ATOM 756 O O . GLY A 1 101 ? 3.954 -6.028 11.504 1.00 94.56 101 GLY A O 1
ATOM 757 N N . SER A 1 102 ? 4.002 -4.256 12.928 1.00 94.69 102 SER A N 1
ATOM 758 C CA . SER A 1 102 ? 3.732 -4.975 14.179 1.00 94.69 102 SER A CA 1
ATOM 759 C C . SER A 1 102 ? 2.285 -5.456 14.320 1.00 94.69 102 SER A C 1
ATOM 761 O O . SER A 1 102 ? 2.046 -6.453 14.999 1.00 94.69 102 SER A O 1
ATOM 763 N N . GLU A 1 103 ? 1.338 -4.815 13.634 1.00 95.56 103 GLU A N 1
ATOM 764 C CA . GLU A 1 103 ? -0.083 -5.168 13.657 1.00 95.56 103 GLU A CA 1
ATOM 765 C C . GLU A 1 103 ? -0.776 -4.883 12.315 1.00 95.56 103 GLU A C 1
ATOM 767 O O . GLU A 1 103 ? -0.221 -4.219 11.433 1.00 95.56 103 GLU A O 1
ATOM 772 N N . TYR A 1 104 ? -1.988 -5.419 12.141 1.00 96.62 104 TYR A N 1
ATOM 773 C CA . TYR A 1 104 ? -2.868 -5.011 11.046 1.00 96.62 104 TYR A CA 1
ATOM 774 C C . TYR A 1 104 ? -3.409 -3.613 11.338 1.00 96.62 104 TYR A C 1
ATOM 776 O O . TYR A 1 104 ? -3.753 -3.314 12.475 1.00 96.62 104 TYR A O 1
ATOM 784 N N . PHE A 1 105 ? -3.470 -2.763 10.317 1.00 96.88 105 PHE A N 1
ATOM 785 C CA . PHE A 1 105 ? -3.918 -1.387 10.474 1.00 96.88 105 PHE A CA 1
ATOM 786 C C . PHE A 1 105 ? -5.444 -1.340 10.594 1.00 96.88 105 PHE A C 1
ATOM 788 O O . PHE A 1 105 ? -6.156 -1.622 9.627 1.00 96.88 105 PHE A O 1
ATOM 795 N N . GLU A 1 106 ? -5.944 -0.974 11.770 1.00 95.75 106 GLU A N 1
ATOM 796 C CA . GLU A 1 106 ? -7.370 -0.758 12.005 1.00 95.75 106 GLU A CA 1
ATOM 797 C C . GLU A 1 106 ? -7.751 0.673 11.622 1.00 95.75 106 GLU A C 1
ATOM 799 O O . GLU A 1 106 ? -7.145 1.624 12.109 1.00 95.75 106 GLU A O 1
ATOM 804 N N . TYR A 1 107 ? -8.759 0.823 10.761 1.00 96.06 107 TYR A N 1
ATOM 805 C CA . TYR A 1 107 ? -9.233 2.117 10.267 1.00 96.06 107 TYR A CA 1
ATOM 806 C C . TYR A 1 107 ? -10.742 2.284 10.461 1.00 96.06 107 TYR A C 1
ATOM 808 O O . TYR A 1 107 ? -11.498 1.307 10.500 1.00 96.06 107 TYR A O 1
ATOM 816 N N . THR A 1 108 ? -11.201 3.531 10.510 1.00 96.19 108 THR A N 1
ATOM 817 C CA . THR A 1 108 ? -12.619 3.901 10.592 1.00 96.19 108 THR A CA 1
ATOM 818 C C . THR A 1 108 ? -13.119 4.539 9.296 1.00 96.19 108 THR A C 1
ATOM 820 O O . THR A 1 108 ? -12.377 4.774 8.346 1.00 96.19 108 THR A O 1
ATOM 823 N N . SER A 1 109 ? -14.416 4.852 9.231 1.00 96.38 109 SER A N 1
ATOM 824 C CA . SER A 1 109 ? -14.987 5.613 8.114 1.00 96.38 109 SER A CA 1
ATOM 825 C C . SER A 1 109 ? -14.500 7.068 8.042 1.00 96.38 109 SER A C 1
ATOM 827 O O . SER A 1 109 ? -14.610 7.684 6.978 1.00 96.38 109 SER A O 1
ATOM 829 N N . SER A 1 110 ? -14.010 7.637 9.147 1.00 97.31 110 SER A N 1
ATOM 830 C CA . SER A 1 110 ? -13.523 9.024 9.192 1.00 97.31 110 SER A CA 1
ATOM 831 C C . SER A 1 110 ? -12.113 9.164 8.622 1.00 97.31 110 SER A C 1
ATOM 833 O O . SER A 1 110 ? -11.711 10.265 8.240 1.00 97.31 110 SER A O 1
ATOM 835 N N . ASP A 1 111 ? -11.383 8.055 8.538 1.00 97.81 111 ASP A N 1
ATOM 836 C CA . ASP A 1 111 ? -10.020 8.022 8.031 1.00 97.81 111 ASP A CA 1
ATOM 837 C C . ASP A 1 111 ? -9.947 8.303 6.536 1.00 97.81 111 ASP A C 1
ATOM 839 O O . ASP A 1 111 ? -10.948 8.355 5.806 1.00 97.81 111 ASP A O 1
ATOM 843 N N . SER A 1 112 ? -8.721 8.501 6.063 1.00 97.88 112 SER A N 1
ATOM 844 C CA . SER A 1 112 ? -8.448 8.786 4.660 1.00 97.88 112 SER A CA 1
ATOM 845 C C . SER A 1 112 ? -7.362 7.880 4.108 1.00 97.88 112 SER A C 1
ATOM 847 O O . SER A 1 112 ? -6.322 7.665 4.728 1.00 97.88 112 SER A O 1
ATOM 849 N N . ME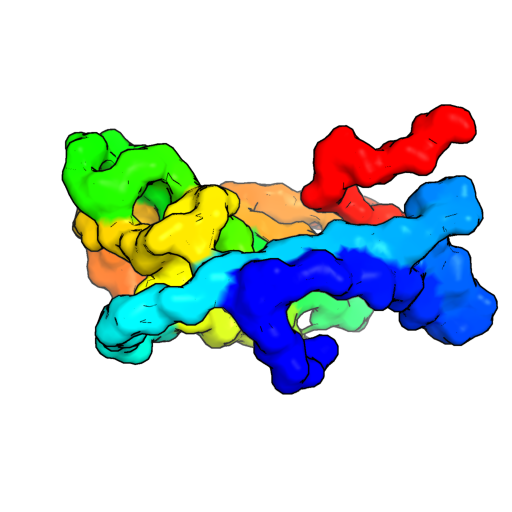T A 1 113 ? -7.593 7.397 2.894 1.00 97.50 113 MET A N 1
ATOM 850 C CA . MET A 1 113 ? -6.598 6.717 2.086 1.00 97.50 113 MET A CA 1
ATOM 851 C C . MET A 1 113 ? -5.933 7.710 1.144 1.00 97.50 113 MET A C 1
ATOM 853 O O . MET A 1 113 ? -6.612 8.509 0.501 1.00 97.50 113 MET A O 1
ATOM 857 N N . TYR A 1 114 ? -4.611 7.649 1.064 1.00 96.62 114 TYR A N 1
ATOM 858 C CA . TYR A 1 114 ? -3.784 8.497 0.218 1.00 96.62 114 TYR A CA 1
ATOM 859 C C . TYR A 1 114 ? -3.188 7.669 -0.910 1.00 96.62 114 TYR A C 1
ATOM 861 O O . TYR A 1 114 ? -2.727 6.554 -0.674 1.00 96.62 114 TYR A O 1
ATOM 869 N N . PHE A 1 115 ? -3.180 8.233 -2.113 1.00 94.12 115 PHE A N 1
ATOM 870 C CA . PHE A 1 115 ? -2.717 7.600 -3.339 1.00 94.12 115 PHE A CA 1
ATOM 871 C C . PHE A 1 115 ? -1.677 8.460 -4.044 1.00 94.12 115 PHE A C 1
ATOM 873 O O . PHE A 1 115 ? -1.740 9.692 -4.048 1.00 94.12 115 PHE A O 1
ATOM 880 N N . ASP A 1 116 ? -0.742 7.768 -4.674 1.00 89.12 116 ASP A N 1
ATOM 881 C CA . ASP A 1 116 ? 0.421 8.310 -5.353 1.00 89.12 116 ASP A CA 1
ATOM 882 C C . ASP A 1 116 ? 0.808 7.339 -6.490 1.00 89.12 116 ASP A C 1
ATOM 884 O O . ASP A 1 116 ? 0.504 6.144 -6.414 1.00 89.12 116 ASP A O 1
ATOM 888 N N . ILE A 1 117 ? 1.429 7.845 -7.560 1.00 86.38 117 ILE A N 1
ATOM 889 C CA . ILE A 1 117 ? 1.843 7.042 -8.714 1.00 86.38 117 ILE A CA 1
ATOM 890 C C . ILE A 1 117 ? 3.359 7.081 -8.852 1.00 86.38 117 ILE A C 1
ATOM 892 O O . ILE A 1 117 ? 3.959 8.116 -9.117 1.00 86.38 117 ILE A O 1
ATOM 896 N N . LEU A 1 118 ? 3.987 5.913 -8.787 1.00 82.69 118 LEU A N 1
ATOM 897 C CA . LEU A 1 118 ? 5.383 5.771 -9.157 1.00 82.69 118 LEU A CA 1
ATOM 898 C C . LEU A 1 118 ? 5.491 5.427 -10.646 1.00 82.69 118 LEU A C 1
ATOM 900 O O . LEU A 1 118 ? 5.077 4.345 -11.055 1.00 82.69 118 LEU A O 1
ATOM 904 N N . SER A 1 119 ? 6.045 6.334 -11.447 1.00 78.50 119 SER A N 1
ATOM 905 C CA . SER A 1 119 ? 6.227 6.167 -12.895 1.00 78.50 119 SER A CA 1
ATOM 906 C C . SER A 1 119 ? 7.515 6.856 -13.363 1.00 78.50 119 SER A C 1
ATOM 908 O O . SER A 1 119 ? 8.115 7.635 -12.621 1.00 78.50 119 SER A O 1
ATOM 910 N N . THR A 1 120 ? 7.932 6.585 -14.600 1.00 69.38 120 THR A N 1
ATOM 911 C CA . THR A 1 120 ? 9.031 7.267 -15.304 1.00 69.38 120 THR A CA 1
ATOM 912 C C . THR A 1 120 ? 8.637 8.665 -15.794 1.00 69.38 120 THR A C 1
ATOM 914 O O . THR A 1 120 ? 9.325 9.252 -16.618 1.00 69.38 120 THR A O 1
ATOM 917 N N . ILE A 1 121 ? 7.505 9.219 -15.367 1.00 63.88 121 ILE A N 1
ATOM 918 C CA . ILE A 1 121 ? 7.100 10.582 -15.719 1.00 63.88 121 ILE A CA 1
ATOM 919 C C . ILE A 1 121 ? 6.733 11.339 -14.452 1.00 63.88 121 ILE A C 1
ATOM 921 O O . ILE A 1 121 ? 6.034 10.832 -13.574 1.00 63.88 121 ILE A O 1
ATOM 925 N N . SER A 1 122 ? 7.256 12.557 -14.344 1.00 60.16 122 SER A N 1
ATOM 926 C CA . SER A 1 122 ? 7.367 13.284 -13.087 1.00 60.16 122 SER A CA 1
ATOM 927 C C . SER A 1 122 ? 6.298 14.355 -12.909 1.00 60.16 122 SER A C 1
ATOM 929 O O . SER A 1 122 ? 6.612 15.542 -12.890 1.00 60.16 122 SER A O 1
ATOM 931 N N . SER A 1 123 ? 5.041 13.957 -12.743 1.00 63.66 123 SER A N 1
ATOM 932 C CA . SER A 1 123 ? 4.148 14.602 -11.769 1.00 63.66 123 SER A CA 1
ATOM 933 C C . SER A 1 123 ? 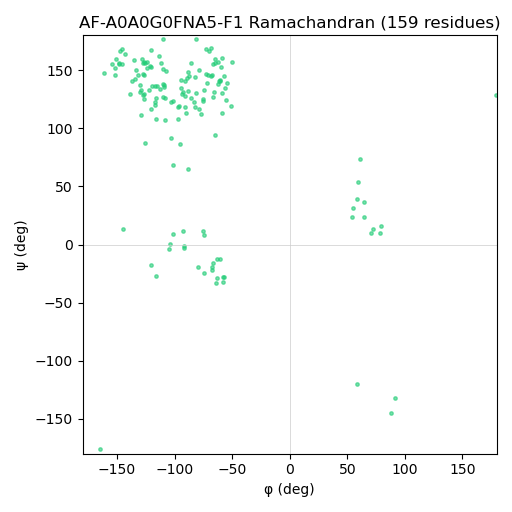2.763 13.980 -11.797 1.00 63.66 123 SER A C 1
ATOM 935 O O . SER A 1 123 ? 2.091 13.933 -12.821 1.00 63.66 123 SER A O 1
ATOM 937 N N . PHE A 1 124 ? 2.278 13.591 -10.633 1.00 73.69 124 PHE A N 1
ATOM 938 C CA . PHE A 1 124 ? 0.883 13.246 -10.415 1.00 73.69 124 PHE A CA 1
ATOM 939 C C . PHE A 1 124 ? 0.374 14.119 -9.276 1.00 73.69 124 PHE A C 1
ATOM 941 O O . PHE A 1 124 ? 1.139 14.549 -8.409 1.00 73.69 124 PHE A O 1
ATOM 948 N N . THR A 1 125 ? -0.923 14.397 -9.277 1.00 75.00 125 THR A N 1
ATOM 949 C CA . THR A 1 125 ? -1.559 15.039 -8.132 1.00 75.00 125 THR A CA 1
ATOM 950 C C . THR A 1 125 ? -1.869 13.948 -7.109 1.00 75.00 125 THR A C 1
ATOM 952 O O . THR A 1 125 ? -2.632 13.039 -7.441 1.00 75.00 125 THR A O 1
ATOM 955 N N . PRO A 1 126 ? -1.304 13.989 -5.887 1.00 78.44 126 PRO A N 1
ATOM 956 C CA . PRO A 1 126 ? -1.695 13.053 -4.843 1.00 78.44 126 PRO A CA 1
ATOM 957 C C . PRO A 1 126 ? -3.201 13.142 -4.597 1.00 78.44 126 PRO A C 1
ATOM 959 O O . PRO A 1 126 ? -3.757 14.238 -4.496 1.00 78.44 126 PRO A O 1
ATOM 962 N N . VAL A 1 127 ? -3.856 11.990 -4.491 1.00 91.06 127 VAL A N 1
ATOM 963 C CA . VAL A 1 127 ? -5.300 11.903 -4.245 1.00 91.06 127 VAL A CA 1
ATOM 964 C C . VAL A 1 127 ? -5.519 11.394 -2.830 1.00 91.06 127 VAL A C 1
ATOM 966 O O . VAL A 1 127 ? -4.874 10.436 -2.412 1.00 91.06 127 VAL A O 1
ATOM 969 N N . SER A 1 128 ? -6.441 12.009 -2.092 1.00 94.44 128 SER A N 1
ATOM 970 C CA . SER A 1 128 ? -6.951 11.452 -0.842 1.00 94.44 128 SER A CA 1
ATOM 971 C C . SER A 1 128 ? -8.443 11.155 -0.951 1.00 94.44 128 SER A C 1
ATOM 973 O O . SER A 1 128 ? -9.220 11.941 -1.491 1.00 94.44 128 SER A O 1
ATOM 975 N N . VAL A 1 129 ? -8.848 9.994 -0.441 1.00 96.38 129 VAL A N 1
ATOM 976 C CA . VAL A 1 129 ? -10.233 9.517 -0.467 1.00 96.38 129 VAL A CA 1
ATOM 977 C C . VAL A 1 129 ? -10.624 9.071 0.933 1.00 96.38 129 VAL A C 1
ATOM 979 O O . VAL A 1 129 ? -9.908 8.307 1.569 1.00 96.38 129 VAL A O 1
ATOM 982 N N . SER A 1 130 ? -11.784 9.520 1.412 1.00 96.38 130 SER A N 1
ATOM 983 C CA . SER A 1 130 ? -12.330 9.048 2.691 1.00 96.38 130 SER A CA 1
ATOM 984 C C . SER A 1 130 ? -12.590 7.537 2.665 1.00 96.38 130 SER A C 1
ATOM 986 O O . SER A 1 130 ? -13.129 7.013 1.682 1.00 96.38 130 SER A O 1
ATOM 988 N N . MET A 1 131 ? -12.292 6.867 3.779 1.00 96.38 131 MET A N 1
ATOM 989 C CA . MET A 1 131 ? -12.548 5.441 3.995 1.00 96.38 131 MET A CA 1
ATOM 990 C C . MET A 1 131 ? -14.044 5.101 4.074 1.00 96.38 131 MET A C 1
ATOM 992 O O . MET A 1 131 ? -14.434 3.958 3.829 1.00 96.38 131 MET A O 1
ATOM 996 N N . ASN A 1 132 ? -14.915 6.083 4.339 1.00 96.69 132 ASN A N 1
ATOM 997 C CA . ASN A 1 132 ? -16.361 5.880 4.346 1.00 96.69 132 ASN A CA 1
ATOM 998 C C . ASN A 1 132 ? -16.861 5.378 2.982 1.00 96.69 132 ASN A C 1
ATOM 1000 O O . ASN A 1 132 ? -16.812 6.114 1.991 1.00 96.69 132 ASN A O 1
ATOM 1004 N N . GLY A 1 133 ? -17.346 4.134 2.936 1.00 95.12 133 GLY A N 1
ATOM 1005 C CA . GLY A 1 133 ? -17.868 3.505 1.721 1.00 95.12 133 GLY A CA 1
ATOM 1006 C C . GLY A 1 133 ? -16.821 3.302 0.622 1.00 95.12 133 GLY A C 1
ATOM 1007 O O . GLY A 1 133 ? -17.188 3.252 -0.549 1.00 95.12 133 GLY A O 1
ATOM 1008 N N . ILE A 1 134 ? -15.529 3.226 0.965 1.00 95.00 134 ILE A N 1
ATOM 1009 C CA . ILE A 1 134 ? -14.434 3.211 -0.019 1.00 95.00 134 ILE A CA 1
ATOM 1010 C C . ILE A 1 134 ? -14.529 2.068 -1.038 1.00 95.00 134 ILE A C 1
ATOM 1012 O O . ILE A 1 134 ? -14.208 2.265 -2.203 1.00 95.00 134 ILE A O 1
ATOM 1016 N N . THR A 1 135 ? -15.061 0.909 -0.648 1.00 94.00 135 THR A N 1
ATOM 1017 C CA . THR A 1 135 ? -15.242 -0.262 -1.528 1.00 94.00 135 THR A CA 1
ATOM 1018 C C . THR A 1 135 ? -16.265 -0.053 -2.643 1.00 94.00 135 THR A C 1
ATOM 1020 O O . THR A 1 135 ? -16.313 -0.836 -3.584 1.00 94.00 135 THR A O 1
ATOM 1023 N N . SER A 1 136 ? -17.103 0.982 -2.539 1.00 93.00 136 SER A N 1
ATOM 1024 C CA . SER A 1 136 ? -18.103 1.342 -3.553 1.00 93.00 136 SER A CA 1
ATOM 1025 C C . SER A 1 136 ? -17.692 2.557 -4.387 1.00 93.00 136 SER A C 1
ATOM 1027 O O . SER A 1 136 ? -18.463 2.998 -5.238 1.00 93.00 136 SER A O 1
ATOM 1029 N N . LYS A 1 137 ? -16.515 3.139 -4.124 1.00 92.56 137 LYS A N 1
ATOM 1030 C CA . LYS A 1 137 ? -16.006 4.298 -4.861 1.00 92.56 137 LYS A CA 1
ATOM 1031 C C . LYS A 1 137 ? -15.169 3.831 -6.044 1.00 92.56 137 LYS A C 1
ATOM 1033 O O . LYS A 1 137 ? -14.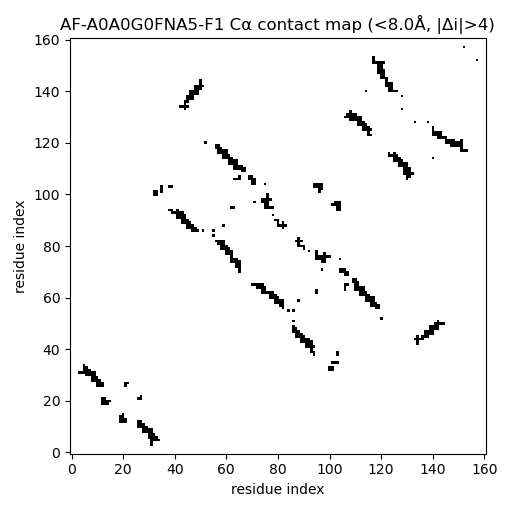375 2.907 -5.912 1.00 92.56 137 LYS A O 1
ATOM 1038 N N . ASP A 1 138 ? -15.316 4.528 -7.164 1.00 88.62 138 ASP A N 1
ATOM 1039 C CA . ASP A 1 138 ? -14.352 4.461 -8.258 1.00 88.62 138 ASP A CA 1
ATOM 1040 C C . ASP A 1 138 ? -13.307 5.562 -8.052 1.00 88.62 138 ASP A C 1
ATOM 1042 O O . ASP A 1 138 ? -13.645 6.746 -7.955 1.00 88.62 138 ASP A O 1
ATOM 1046 N N . ILE A 1 139 ? -12.049 5.165 -7.886 1.00 93.12 139 ILE A N 1
ATOM 1047 C CA . ILE A 1 139 ? -10.966 6.067 -7.494 1.00 93.12 139 ILE A CA 1
ATOM 1048 C C . ILE A 1 139 ? -10.220 6.508 -8.749 1.00 93.12 139 ILE A C 1
ATOM 1050 O O . ILE A 1 139 ? -9.477 5.731 -9.343 1.00 93.12 139 ILE A O 1
ATOM 1054 N N . GLY A 1 140 ? -10.409 7.767 -9.139 1.00 89.38 140 GLY A N 1
ATOM 1055 C CA . GLY A 1 140 ? -9.692 8.382 -10.253 1.00 89.38 140 GLY A CA 1
ATOM 1056 C C . GLY A 1 140 ? -8.410 9.075 -9.796 1.00 89.38 140 GLY A C 1
ATOM 1057 O O . GLY A 1 140 ? -8.455 9.923 -8.904 1.00 89.38 140 GLY A O 1
ATOM 1058 N N . ILE A 1 141 ? -7.281 8.757 -10.432 1.00 87.12 141 ILE A N 1
ATOM 1059 C CA . ILE A 1 141 ? -5.999 9.443 -10.217 1.00 87.12 141 ILE A CA 1
ATOM 1060 C C . ILE A 1 141 ? -5.525 10.035 -11.546 1.00 87.12 141 ILE A C 1
ATOM 1062 O O . ILE A 1 141 ? -5.255 9.309 -12.501 1.00 87.12 141 ILE A O 1
ATOM 1066 N N . ALA A 1 142 ? -5.428 11.360 -11.615 1.00 82.00 142 ALA A N 1
ATOM 1067 C CA . ALA A 1 142 ? -4.984 12.051 -12.819 1.00 82.00 142 ALA A CA 1
ATOM 1068 C C . ALA A 1 142 ? -3.472 12.295 -12.789 1.00 82.00 142 ALA A C 1
ATOM 1070 O O . ALA A 1 142 ? -2.934 12.844 -11.820 1.00 82.00 142 ALA A O 1
ATOM 1071 N N . ILE A 1 143 ? -2.800 11.942 -13.882 1.00 74.06 143 ILE A N 1
ATOM 1072 C CA . ILE A 1 143 ? -1.424 12.366 -14.129 1.00 74.06 143 ILE A CA 1
ATOM 1073 C C . ILE A 1 143 ? -1.469 13.789 -14.690 1.00 74.06 143 ILE A C 1
ATOM 1075 O O . ILE A 1 143 ? -2.264 14.103 -15.582 1.00 74.06 143 ILE A O 1
ATOM 1079 N N . SER A 1 144 ? -0.666 14.669 -14.093 1.00 66.69 144 SER A N 1
ATOM 1080 C CA . SER A 1 144 ? -0.500 16.043 -14.565 1.00 66.69 144 SER A CA 1
ATOM 1081 C C . SER A 1 144 ? 0.622 16.053 -15.597 1.00 66.69 144 SER A C 1
ATOM 1083 O O . SER A 1 144 ? 1.673 15.471 -15.332 1.00 66.69 144 SER A O 1
ATOM 1085 N N . ASP A 1 145 ? 0.403 16.697 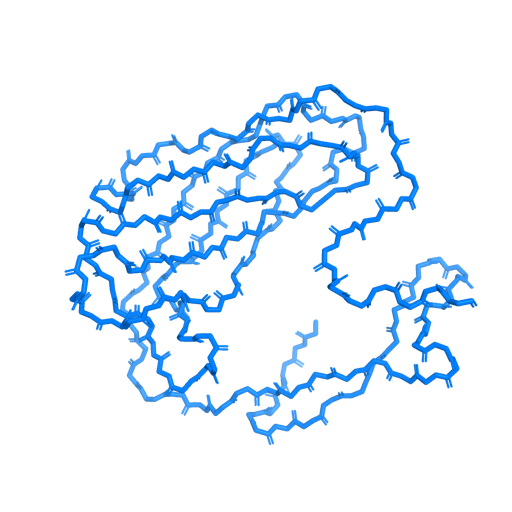-16.746 1.00 55.78 145 ASP A N 1
ATOM 1086 C CA . ASP A 1 145 ? 1.406 16.807 -17.811 1.00 55.78 145 ASP A CA 1
ATOM 1087 C C . ASP A 1 145 ? 2.743 17.305 -17.250 1.00 55.78 145 ASP A C 1
ATOM 1089 O O . ASP A 1 145 ? 2.848 18.404 -16.700 1.00 55.78 145 ASP A O 1
ATOM 1093 N N . SER A 1 146 ? 3.766 16.472 -17.397 1.00 51.84 146 SER A N 1
ATOM 1094 C CA . SER A 1 146 ? 5.156 16.790 -17.113 1.00 51.84 146 SER A CA 1
ATOM 1095 C C . SER A 1 146 ? 6.020 15.930 -18.018 1.00 51.84 146 SER A C 1
ATOM 1097 O O . SER A 1 146 ? 5.637 14.820 -18.389 1.00 51.84 146 SER A O 1
ATOM 1099 N N . GLU A 1 147 ? 7.147 16.480 -18.449 1.00 50.44 147 GLU A N 1
ATOM 1100 C CA . GLU A 1 147 ? 8.037 15.832 -19.403 1.00 50.44 147 GLU A CA 1
ATOM 1101 C C . GLU A 1 147 ? 8.500 14.460 -18.888 1.00 50.44 147 GLU A C 1
ATOM 1103 O O . GLU A 1 147 ? 8.687 14.255 -17.686 1.00 50.44 147 GLU A O 1
ATOM 1108 N N . ALA A 1 148 ? 8.673 13.499 -19.801 1.00 48.72 148 ALA A N 1
ATOM 1109 C CA . ALA A 1 148 ? 9.184 12.179 -19.455 1.00 48.72 148 ALA A CA 1
ATOM 1110 C C . ALA A 1 148 ? 10.531 12.311 -18.727 1.00 48.72 148 ALA A C 1
ATOM 1112 O O . ALA A 1 148 ? 11.474 12.907 -19.252 1.00 48.72 148 ALA A O 1
ATOM 1113 N N . THR A 1 149 ? 10.640 11.739 -17.529 1.00 49.31 149 THR A N 1
ATOM 1114 C CA . THR A 1 149 ? 11.875 11.767 -16.742 1.00 49.31 149 THR A CA 1
ATOM 1115 C C . THR A 1 149 ? 12.527 10.404 -16.697 1.00 49.31 149 THR A C 1
ATOM 1117 O O . THR A 1 149 ? 11.913 9.387 -16.417 1.00 49.31 149 THR A O 1
ATOM 1120 N N . THR A 1 150 ? 13.838 10.353 -16.854 1.00 48.31 150 THR A N 1
ATOM 1121 C CA . THR A 1 150 ? 14.585 9.096 -16.727 1.00 48.31 150 THR A CA 1
ATOM 1122 C C . THR A 1 150 ? 14.751 8.619 -15.275 1.00 48.31 150 THR A C 1
ATOM 1124 O O . THR A 1 150 ? 15.501 7.674 -15.032 1.00 48.31 150 THR A O 1
ATOM 1127 N N . THR A 1 151 ? 14.088 9.248 -14.294 1.00 51.12 151 THR A N 1
ATOM 1128 C CA . THR A 1 151 ? 14.267 8.972 -12.861 1.00 51.12 151 THR A CA 1
ATOM 1129 C C . THR A 1 151 ? 12.941 8.796 -12.120 1.00 51.12 151 THR A C 1
ATOM 1131 O O . THR A 1 151 ? 11.937 9.434 -12.420 1.00 51.12 151 THR A O 1
ATOM 1134 N N . VAL A 1 152 ? 12.958 7.906 -11.127 1.00 49.62 152 VAL A N 1
ATOM 1135 C CA . VAL A 1 152 ? 11.816 7.539 -10.285 1.00 49.62 152 VAL A CA 1
ATOM 1136 C C . VAL A 1 152 ? 12.135 7.950 -8.843 1.00 49.62 152 VAL A C 1
ATOM 1138 O O . VAL A 1 152 ? 12.986 7.345 -8.191 1.00 49.62 152 VAL A O 1
ATOM 1141 N N . SER A 1 153 ? 11.477 8.992 -8.335 1.00 53.78 153 SER A N 1
ATOM 1142 C CA . SER A 1 153 ? 11.817 9.620 -7.047 1.00 53.78 153 SER A CA 1
ATOM 1143 C C . SER A 1 153 ? 10.840 9.213 -5.942 1.00 53.78 153 SER A C 1
ATOM 1145 O O . SER A 1 153 ? 9.821 9.870 -5.755 1.00 53.78 153 SER A O 1
ATOM 1147 N N . LYS A 1 154 ? 11.131 8.147 -5.180 1.00 49.56 154 LYS A N 1
ATOM 1148 C CA . LYS A 1 154 ? 10.331 7.810 -3.977 1.00 49.56 154 LYS A CA 1
ATOM 1149 C C . LYS A 1 154 ? 11.106 7.223 -2.795 1.00 49.56 154 LYS A C 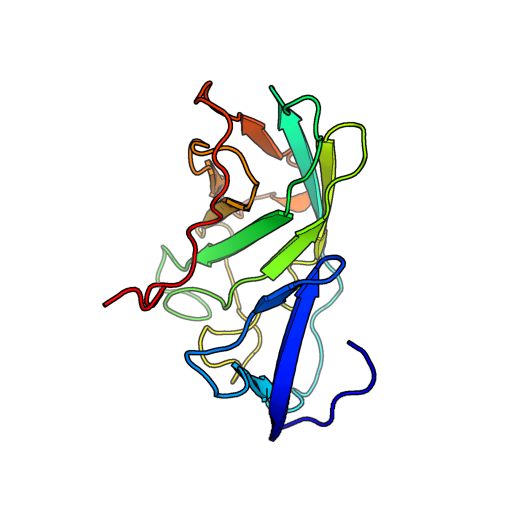1
ATOM 1151 O O . LYS A 1 154 ? 10.517 6.745 -1.830 1.00 49.56 154 LYS A O 1
ATOM 1156 N N . LEU A 1 155 ? 12.431 7.304 -2.811 1.00 51.28 155 LEU A N 1
ATOM 1157 C CA . LEU A 1 155 ? 13.238 6.997 -1.632 1.00 51.28 155 LEU A CA 1
ATOM 1158 C C . LEU A 1 155 ? 13.847 8.296 -1.110 1.00 51.28 155 LEU A C 1
ATOM 1160 O O . LEU A 1 155 ? 14.492 9.025 -1.857 1.00 51.28 155 LEU A O 1
ATOM 1164 N N . SER A 1 156 ? 13.650 8.578 0.180 1.00 49.03 156 SER A N 1
ATOM 1165 C CA . SER A 1 156 ? 14.218 9.746 0.880 1.00 49.03 156 SER A CA 1
ATOM 1166 C C . SER A 1 156 ? 15.754 9.767 0.878 1.00 49.03 156 SER A C 1
ATOM 1168 O O . SER A 1 156 ? 16.364 10.787 1.179 1.00 49.03 156 SER A O 1
ATOM 1170 N N . ASN A 1 157 ? 16.372 8.647 0.504 1.00 48.84 157 ASN A N 1
ATOM 1171 C CA . ASN A 1 157 ? 17.783 8.497 0.204 1.00 48.84 157 ASN A CA 1
ATOM 1172 C C . ASN A 1 157 ? 17.907 7.883 -1.198 1.00 48.84 157 ASN A C 1
ATOM 1174 O O . ASN A 1 157 ? 17.981 6.664 -1.347 1.00 48.84 157 ASN A O 1
ATOM 1178 N N . TYR A 1 158 ? 17.911 8.736 -2.218 1.00 45.22 158 TYR A N 1
ATOM 1179 C CA . TYR A 1 158 ? 18.596 8.433 -3.467 1.00 45.22 158 TYR A CA 1
ATOM 1180 C C . TYR A 1 158 ? 19.974 9.085 -3.348 1.00 45.22 158 TYR A C 1
ATOM 1182 O O . TYR A 1 158 ? 20.149 10.265 -3.644 1.00 45.22 158 TYR A O 1
ATOM 1190 N N . GLY A 1 159 ? 20.923 8.359 -2.760 1.00 45.84 159 GLY A N 1
ATOM 1191 C CA . GLY A 1 159 ? 22.282 8.840 -2.553 1.00 45.84 159 GLY A CA 1
ATOM 1192 C C . GLY A 1 159 ? 22.988 9.056 -3.887 1.00 45.84 159 GLY A C 1
ATOM 1193 O O . GLY A 1 159 ? 23.587 8.131 -4.425 1.00 45.84 159 GLY A O 1
ATOM 1194 N N . VAL A 1 160 ? 22.936 10.285 -4.394 1.00 39.88 160 VAL A N 1
ATOM 1195 C CA . VAL A 1 160 ? 23.956 10.835 -5.288 1.00 39.88 160 VAL A CA 1
ATOM 1196 C C . VAL A 1 160 ? 24.722 11.868 -4.463 1.00 39.88 160 VAL A C 1
ATOM 1198 O O . VAL A 1 160 ? 24.174 12.918 -4.129 1.00 39.88 160 VAL A O 1
ATOM 1201 N N . ILE A 1 161 ? 25.957 11.530 -4.084 1.00 41.38 161 ILE A N 1
ATOM 1202 C CA . ILE A 1 161 ? 27.007 12.498 -3.734 1.00 41.38 161 ILE A CA 1
ATOM 1203 C C . ILE A 1 161 ? 28.007 12.466 -4.880 1.00 41.38 161 ILE A C 1
ATOM 1205 O O . ILE A 1 161 ? 28.401 11.337 -5.252 1.00 41.38 161 ILE A O 1
#

Solvent-accessible surface area (backbone atoms only — not comparable to full-atom values): 9655 Å² total; per-residue (Å²): 139,79,91,78,62,60,67,35,80,45,76,47,72,48,74,58,92,92,45,74,51,58,60,86,91,36,68,41,74,52,67,41,50,64,84,78,80,81,80,64,71,90,41,58,38,45,33,39,46,41,74,71,57,95,83,57,61,48,32,42,38,32,34,46,33,47,68,79,79,56,67,43,77,53,46,33,31,82,44,72,33,62,46,43,96,78,34,36,38,64,39,78,57,41,82,34,21,29,63,83,42,83,45,72,47,42,79,48,52,78,15,36,34,38,40,44,72,53,31,52,44,68,42,60,60,73,44,75,44,58,39,54,68,40,73,79,44,80,46,76,42,52,44,45,96,47,70,83,32,101,59,70,92,84,58,100,72,74,87,79,131

Organism: NCBI:txid1619098